Protein AF-A0AAV8Z0P1-F1 (afdb_monomer)

pLDDT: mean 70.4, std 16.69, range [42.62, 95.0]

Mean predicted aligned error: 18.4 Å

Radius of gyration: 24.94 Å; Cα contacts (8 Å, |Δi|>4): 60; chains: 1; bounding box: 59×31×60 Å

Foldseek 3Di:
DDDDVVVVVVVVVVVVVVVVPPDDDDDDDPDPPPDDDPPVCCPDPPFDPADPQVVLQVVLVVVPANGWGADPRDIGTHD

Nearest PDB structures (foldseek):
  1r1g-assembly1_A  TM=9.849E-01  e=2.305E-02  unclassified
  3e8y-assembly1_X  TM=9.730E-01  e=8.676E-02  unclassified
  1q2k-assembly1_A  TM=9.151E-01  e=6.121E-02  unclassified
  1pjv-assembly1_A  TM=8.652E-01  e=7.546E-02  unclassified

InterPro dom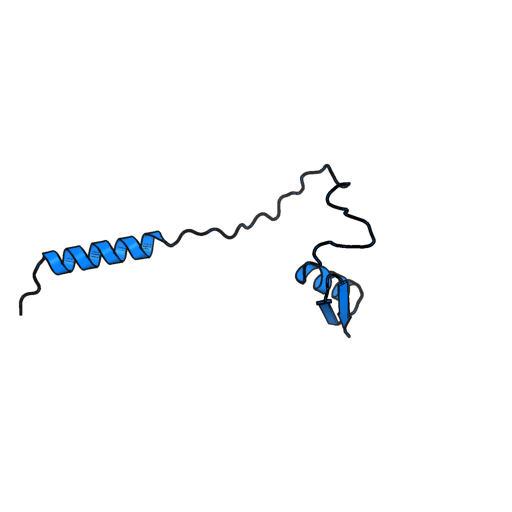ains:
  IPR036574 Knottin, scorpion toxin-like superfamily [G3DSA:3.30.30.10] (44-79)

Structure (mmCIF, N/CA/C/O backbone):
data_AF-A0AAV8Z0P1-F1
#
_entry.id   AF-A0AAV8Z0P1-F1
#
loop_
_atom_site.group_PDB
_atom_site.id
_atom_site.type_symbol
_atom_site.label_atom_id
_atom_site.label_alt_id
_atom_site.label_comp_id
_atom_site.label_asym_id
_atom_site.label_entity_id
_atom_site.label_seq_id
_atom_site.pdbx_PDB_ins_code
_atom_site.Cartn_x
_atom_site.Cartn_y
_atom_site.Cartn_z
_atom_site.occupancy
_atom_site.B_iso_or_equiv
_atom_site.auth_seq_id
_atom_site.auth_comp_id
_atom_site.auth_asym_id
_atom_site.auth_atom_id
_atom_site.pdbx_PDB_model_num
ATOM 1 N N . MET A 1 1 ? 43.318 -21.567 39.335 1.00 52.03 1 MET A N 1
ATOM 2 C CA . MET A 1 1 ? 43.080 -22.156 37.998 1.00 52.03 1 MET A CA 1
ATOM 3 C C . MET A 1 1 ? 43.604 -21.156 36.974 1.00 52.03 1 MET A C 1
ATOM 5 O O . MET A 1 1 ? 43.149 -20.022 36.999 1.00 52.03 1 MET A O 1
ATOM 9 N N . LYS A 1 2 ? 44.641 -21.493 36.194 1.00 71.44 2 LYS A N 1
ATOM 10 C CA . LYS A 1 2 ? 45.290 -20.559 35.255 1.00 71.44 2 LYS A CA 1
ATOM 11 C C . LYS A 1 2 ? 44.765 -20.881 33.852 1.00 71.44 2 LYS A C 1
ATOM 13 O O . LYS A 1 2 ? 45.042 -21.967 33.355 1.00 71.44 2 LYS A O 1
ATOM 18 N N . VAL A 1 3 ? 43.935 -20.006 33.278 1.00 71.94 3 VAL A N 1
ATOM 19 C CA . VAL A 1 3 ? 43.376 -20.221 31.932 1.00 71.94 3 VAL A CA 1
ATOM 20 C C . VAL A 1 3 ? 44.532 -20.166 30.930 1.00 71.94 3 VAL A C 1
ATOM 22 O O . VAL A 1 3 ? 45.293 -19.196 30.950 1.00 71.94 3 VAL A O 1
ATOM 25 N N . PRO A 1 4 ? 44.728 -21.200 30.099 1.00 80.50 4 PRO A N 1
ATOM 26 C CA . PRO A 1 4 ? 45.864 -21.239 29.196 1.00 80.50 4 PRO A CA 1
ATOM 27 C C . PRO A 1 4 ? 45.667 -20.249 28.040 1.00 80.50 4 PRO A C 1
ATOM 29 O O . PRO A 1 4 ? 44.565 -20.089 27.520 1.00 80.50 4 PRO A O 1
ATOM 32 N N . ALA A 1 5 ? 46.751 -19.591 27.624 1.00 81.62 5 ALA A N 1
ATOM 33 C CA . ALA A 1 5 ? 46.719 -18.498 26.647 1.00 81.62 5 ALA A CA 1
ATOM 34 C C . ALA A 1 5 ? 46.076 -18.881 25.299 1.00 81.62 5 ALA A C 1
ATOM 36 O O . ALA A 1 5 ? 45.471 -18.033 24.647 1.00 81.62 5 ALA A O 1
ATOM 37 N N . PHE A 1 6 ? 46.133 -20.162 24.911 1.00 81.81 6 PHE A N 1
ATOM 38 C CA . PHE A 1 6 ? 45.495 -20.646 23.684 1.00 81.81 6 PHE A CA 1
ATOM 39 C C . PHE A 1 6 ?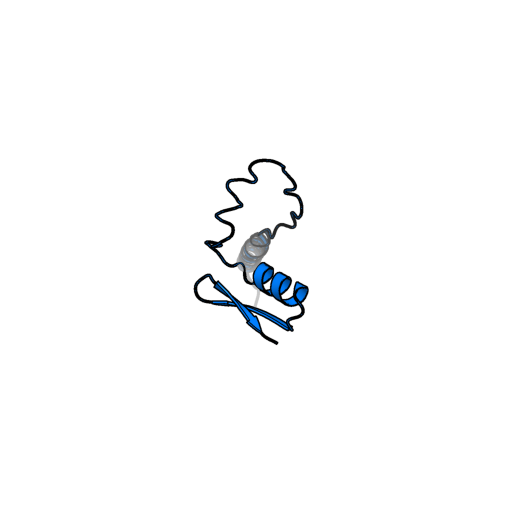 43.965 -20.516 23.718 1.00 81.81 6 PHE A C 1
ATOM 41 O O . PHE A 1 6 ? 43.357 -20.290 22.677 1.00 81.81 6 PHE A O 1
ATOM 48 N N . VAL A 1 7 ? 43.343 -20.608 24.901 1.00 84.06 7 VAL A N 1
ATOM 49 C CA . VAL A 1 7 ? 41.888 -20.456 25.062 1.00 84.06 7 VAL A CA 1
ATOM 50 C C . VAL A 1 7 ? 41.483 -19.008 24.816 1.00 84.06 7 VAL A C 1
ATOM 52 O O . VAL A 1 7 ? 40.517 -18.760 24.105 1.00 84.06 7 VAL A O 1
ATOM 55 N N . LEU A 1 8 ? 42.254 -18.047 25.333 1.00 82.31 8 LEU A N 1
ATOM 56 C CA . LEU A 1 8 ? 42.003 -16.623 25.090 1.00 82.31 8 LEU A CA 1
ATOM 57 C C . LEU A 1 8 ? 42.180 -16.263 23.611 1.00 82.31 8 LEU A C 1
ATOM 59 O O . LEU A 1 8 ? 41.360 -15.531 23.061 1.00 82.31 8 LEU A O 1
ATOM 63 N N . LEU A 1 9 ? 43.202 -16.824 22.956 1.00 84.75 9 LEU A N 1
ATOM 64 C CA . LEU A 1 9 ? 43.430 -16.634 21.523 1.00 84.75 9 LEU A CA 1
ATOM 65 C C . LEU A 1 9 ? 42.262 -17.182 20.688 1.00 84.75 9 LEU A C 1
ATOM 67 O O . LEU A 1 9 ? 41.782 -16.500 19.787 1.00 84.75 9 LEU A O 1
ATOM 71 N N . PHE A 1 10 ? 41.767 -18.378 21.018 1.00 85.31 10 PHE A N 1
ATOM 72 C CA . PHE A 1 10 ? 40.610 -18.973 20.345 1.00 85.31 10 PHE A CA 1
ATOM 73 C C . PHE A 1 10 ? 39.345 -18.122 20.501 1.00 85.31 10 PHE A C 1
ATOM 75 O O . PHE A 1 10 ? 38.641 -17.893 19.522 1.00 85.31 10 PHE A O 1
ATOM 82 N N . VAL A 1 11 ? 39.071 -17.610 21.706 1.00 85.00 11 VAL A N 1
ATOM 83 C CA . VAL A 1 11 ? 37.901 -16.751 21.961 1.00 85.00 11 VAL A CA 1
ATOM 84 C C . VAL A 1 11 ? 37.987 -15.443 21.169 1.00 85.00 11 VAL A C 1
ATOM 86 O O . VAL A 1 11 ? 36.990 -15.021 20.588 1.00 85.00 11 VAL A O 1
ATOM 89 N N . LEU A 1 12 ? 39.171 -14.828 21.087 1.00 82.38 12 LEU A N 1
ATOM 90 C CA . LEU A 1 12 ? 39.400 -13.621 20.286 1.00 82.38 12 LEU A CA 1
ATOM 91 C C . LEU A 1 12 ? 39.170 -13.860 18.787 1.00 82.38 12 LEU A C 1
ATOM 93 O O . LEU A 1 12 ? 38.507 -13.053 18.142 1.00 82.38 12 LEU A O 1
ATOM 97 N N . LEU A 1 13 ? 39.664 -14.974 18.239 1.00 80.00 13 LEU A N 1
ATOM 98 C CA . LEU A 1 13 ? 39.463 -15.319 16.826 1.00 80.00 13 LEU A CA 1
ATOM 99 C C . LEU A 1 13 ? 37.982 -15.540 16.492 1.00 80.00 13 LEU A C 1
ATOM 101 O O . LEU A 1 13 ? 37.502 -15.044 15.474 1.00 80.00 13 LEU A O 1
ATOM 105 N N . LEU A 1 14 ? 37.250 -16.237 17.366 1.00 80.19 14 LEU A N 1
ATOM 106 C CA . LEU A 1 14 ? 35.810 -16.444 17.201 1.00 80.19 14 LEU A CA 1
ATOM 107 C C . LEU A 1 14 ? 35.039 -15.123 17.283 1.00 80.19 14 LEU A C 1
ATOM 109 O O . LEU A 1 14 ? 34.147 -14.892 16.473 1.00 80.19 14 LEU A O 1
ATOM 113 N N . ALA A 1 15 ? 35.408 -14.234 18.209 1.00 76.12 15 ALA A N 1
ATOM 114 C CA . ALA A 1 15 ? 34.789 -12.920 18.327 1.00 76.12 15 ALA A CA 1
ATOM 115 C C . ALA A 1 15 ? 34.976 -12.092 17.043 1.00 76.12 15 ALA A C 1
ATOM 117 O O . ALA A 1 15 ? 33.999 -11.585 16.501 1.00 76.12 15 ALA A O 1
ATOM 118 N N . VAL A 1 16 ? 36.195 -12.016 16.496 1.00 74.88 16 VAL A N 1
ATOM 119 C CA . VAL A 1 16 ? 36.477 -11.287 15.242 1.00 74.88 16 VAL A CA 1
ATOM 120 C C . VAL A 1 16 ? 35.680 -11.851 14.059 1.00 74.88 16 VAL A C 1
ATOM 122 O O . VAL A 1 16 ? 35.149 -11.077 13.265 1.00 74.88 16 VAL A O 1
ATOM 125 N N . ALA A 1 17 ? 35.530 -13.177 13.965 1.00 69.06 17 ALA A N 1
ATOM 126 C CA . ALA A 1 17 ? 34.717 -13.809 12.923 1.00 69.06 17 ALA A CA 1
ATOM 127 C C . ALA A 1 17 ? 33.223 -13.444 13.024 1.00 69.06 17 ALA A C 1
ATOM 129 O O . ALA A 1 17 ? 32.567 -13.280 11.999 1.00 69.06 17 ALA A O 1
ATOM 130 N N . VAL A 1 18 ? 32.696 -13.265 14.242 1.00 67.88 18 VAL A N 1
ATOM 131 C CA . VAL A 1 18 ? 31.310 -12.815 14.466 1.00 67.88 18 VAL A CA 1
ATOM 132 C C . VAL A 1 18 ? 31.116 -11.364 14.014 1.00 67.88 18 VAL A C 1
ATOM 134 O O . VAL A 1 18 ? 30.118 -11.055 13.367 1.00 67.88 18 VAL A O 1
ATOM 137 N N . PHE A 1 19 ? 32.073 -10.472 14.290 1.00 62.12 19 PHE A N 1
ATOM 138 C CA . PHE A 1 19 ? 31.968 -9.059 13.895 1.00 62.12 19 PHE A CA 1
ATOM 139 C C . PHE A 1 19 ? 32.173 -8.818 12.389 1.00 62.12 19 PHE A C 1
ATOM 141 O O . PHE A 1 19 ? 31.752 -7.783 11.880 1.00 62.12 19 PHE A O 1
ATOM 148 N N . ALA A 1 20 ? 32.758 -9.772 11.658 1.00 58.81 20 ALA A N 1
ATOM 149 C CA . ALA A 1 20 ? 32.940 -9.687 10.206 1.00 58.81 20 ALA A CA 1
ATOM 150 C C . ALA A 1 20 ? 31.650 -9.936 9.391 1.00 58.81 20 ALA A C 1
ATOM 152 O O . ALA A 1 20 ? 31.653 -9.736 8.180 1.00 58.81 20 ALA A O 1
ATOM 153 N N . GLN A 1 21 ? 30.539 -10.336 10.024 1.00 57.72 21 GLN A N 1
ATOM 154 C CA . GLN A 1 21 ? 29.222 -10.460 9.373 1.00 57.72 21 GLN A CA 1
ATOM 155 C C . GLN A 1 21 ? 28.302 -9.261 9.655 1.00 57.72 21 GLN A C 1
ATOM 157 O O . GLN A 1 21 ? 27.082 -9.396 9.725 1.00 57.72 21 GLN A O 1
ATOM 162 N N . GLY A 1 22 ? 28.899 -8.082 9.820 1.00 57.91 22 GLY A N 1
ATOM 163 C CA . GLY A 1 22 ? 28.212 -6.804 9.974 1.00 57.91 22 GLY A CA 1
ATOM 164 C C . GLY A 1 22 ? 28.248 -5.937 8.718 1.00 57.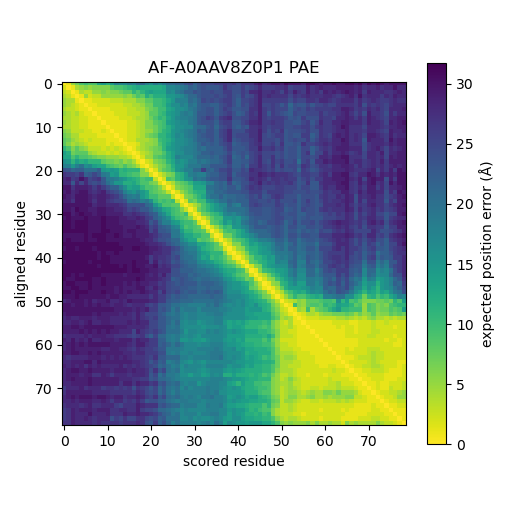91 22 GLY A C 1
ATOM 165 O O . GLY A 1 22 ? 28.388 -4.731 8.846 1.00 57.91 22 GLY A O 1
ATOM 166 N N . GLU A 1 23 ? 28.145 -6.518 7.522 1.00 64.88 23 GLU A N 1
ATOM 167 C CA . GLU A 1 23 ? 27.893 -5.759 6.294 1.00 64.88 23 GLU A CA 1
ATOM 168 C C . GLU A 1 23 ? 26.907 -6.538 5.422 1.00 64.88 23 GLU A C 1
ATOM 170 O O . GLU A 1 23 ? 27.247 -7.547 4.814 1.00 64.88 23 GLU A O 1
ATOM 175 N N . ASN A 1 24 ? 25.647 -6.105 5.441 1.00 50.34 24 ASN A N 1
ATOM 176 C CA . ASN A 1 24 ? 24.663 -6.378 4.398 1.00 50.34 24 ASN A CA 1
ATOM 177 C C . ASN A 1 24 ? 23.706 -5.185 4.337 1.00 50.34 24 ASN A C 1
ATOM 179 O O . ASN A 1 24 ? 22.681 -5.128 5.014 1.00 50.34 24 ASN A O 1
ATOM 183 N N . ASP A 1 25 ? 24.160 -4.202 3.569 1.00 62.47 25 ASP A N 1
ATOM 184 C CA . ASP A 1 25 ? 23.413 -3.353 2.650 1.00 62.47 25 ASP A CA 1
ATOM 185 C C . ASP A 1 25 ? 21.875 -3.456 2.694 1.00 62.47 25 ASP A C 1
ATOM 187 O O . ASP A 1 25 ? 21.267 -4.449 2.279 1.00 62.47 25 ASP A O 1
ATOM 191 N N . LYS A 1 26 ? 21.237 -2.358 3.105 1.00 50.94 26 LYS A N 1
ATOM 192 C CA . LYS A 1 26 ? 19.976 -1.932 2.498 1.00 50.94 26 LYS A CA 1
ATOM 193 C C . LYS A 1 26 ? 20.077 -0.470 2.102 1.00 50.94 26 LYS A C 1
ATOM 195 O O . LYS A 1 26 ? 19.608 0.403 2.820 1.00 50.94 26 LYS A O 1
ATOM 200 N N . ALA A 1 27 ? 20.715 -0.254 0.955 1.00 48.97 27 ALA A N 1
ATOM 201 C CA . ALA A 1 27 ? 20.270 0.638 -0.106 1.00 48.97 27 ALA A CA 1
ATOM 202 C C . ALA A 1 27 ? 19.205 1.677 0.298 1.00 48.97 27 ALA A C 1
ATOM 204 O O . ALA A 1 27 ? 18.000 1.440 0.177 1.00 48.97 27 ALA A O 1
ATOM 205 N N . GLU A 1 28 ? 19.662 2.871 0.660 1.00 59.66 28 GLU A N 1
ATOM 206 C CA . GLU A 1 28 ? 19.007 4.079 0.177 1.00 59.66 28 GLU A CA 1
ATOM 207 C C . GLU A 1 28 ? 19.511 4.328 -1.248 1.00 59.66 28 GLU A C 1
ATOM 209 O O . GLU A 1 28 ? 20.644 4.749 -1.449 1.00 59.66 28 GLU A O 1
ATOM 214 N N . ASP A 1 29 ? 18.670 4.070 -2.247 1.00 44.06 29 ASP A N 1
ATOM 215 C CA . ASP A 1 29 ? 18.765 4.797 -3.512 1.00 44.06 29 ASP A CA 1
ATOM 216 C C . ASP A 1 29 ? 17.357 5.133 -4.002 1.00 44.06 29 ASP A C 1
ATOM 218 O O . ASP A 1 29 ? 16.735 4.468 -4.833 1.00 44.06 29 ASP A O 1
ATOM 222 N N . VAL A 1 30 ? 16.846 6.221 -3.435 1.00 56.53 30 VAL A N 1
ATOM 223 C CA . VAL A 1 30 ? 15.901 7.106 -4.106 1.00 56.53 30 VAL A CA 1
ATOM 224 C C . VAL A 1 30 ? 16.700 7.884 -5.161 1.00 56.53 30 VAL A C 1
ATOM 226 O O . VAL A 1 30 ? 16.981 9.059 -4.964 1.00 56.53 30 VAL A O 1
ATOM 229 N N . SER A 1 31 ? 17.153 7.243 -6.248 1.00 58.72 31 SER A N 1
ATOM 230 C CA . SER A 1 31 ? 17.745 7.928 -7.417 1.00 58.72 31 SER A CA 1
ATOM 231 C C . SER A 1 31 ? 17.897 7.034 -8.657 1.00 58.72 31 SER A C 1
ATOM 233 O O . SER A 1 31 ? 18.893 7.060 -9.373 1.00 58.72 31 SER A O 1
ATOM 235 N N . LYS A 1 32 ? 16.818 6.351 -9.055 1.00 48.12 32 LYS A N 1
ATOM 236 C CA . LYS A 1 32 ? 16.606 6.008 -10.476 1.00 48.12 32 LYS A CA 1
ATOM 237 C C . LYS A 1 32 ? 15.527 6.877 -11.098 1.00 48.12 32 LYS A C 1
ATOM 239 O O . LYS A 1 32 ? 14.559 6.390 -11.672 1.00 48.12 32 LYS A O 1
ATOM 244 N N . MET A 1 33 ? 15.762 8.186 -11.065 1.00 55.88 33 MET A N 1
ATOM 245 C CA . MET A 1 33 ? 15.299 9.065 -12.136 1.00 55.88 33 MET A CA 1
ATOM 246 C C . MET A 1 33 ? 16.247 8.871 -13.331 1.00 55.88 33 MET A C 1
ATOM 248 O O . MET A 1 33 ? 17.076 9.719 -13.639 1.00 55.88 33 MET A O 1
ATOM 252 N N . SER A 1 34 ? 16.171 7.708 -13.980 1.00 57.56 34 SER A N 1
ATOM 253 C CA . SER A 1 34 ? 16.753 7.511 -15.306 1.00 57.56 34 SER A CA 1
ATOM 254 C C . SER A 1 34 ? 15.588 7.394 -16.271 1.00 57.56 34 SER A C 1
ATOM 256 O O . SER A 1 34 ? 14.848 6.409 -16.284 1.00 57.56 34 SER A O 1
ATOM 258 N N . ALA A 1 35 ? 15.356 8.477 -17.003 1.00 62.84 35 ALA A N 1
ATOM 259 C CA . ALA A 1 35 ? 14.412 8.487 -18.096 1.00 62.84 35 ALA A CA 1
ATOM 260 C C . ALA A 1 35 ? 14.784 7.382 -19.105 1.00 62.84 35 ALA A C 1
ATOM 262 O O . ALA A 1 35 ? 15.945 7.268 -19.486 1.00 62.84 35 ALA A O 1
ATOM 263 N N . VAL A 1 36 ? 13.755 6.672 -19.598 1.00 53.16 36 VAL A N 1
ATOM 264 C CA . VAL A 1 36 ? 13.759 5.739 -20.750 1.00 53.16 36 VAL A CA 1
ATOM 265 C C . VAL A 1 36 ? 14.160 4.291 -20.387 1.00 53.16 36 VAL A C 1
ATOM 267 O O . VAL A 1 36 ? 15.306 3.996 -20.099 1.00 53.16 36 VAL A O 1
ATOM 270 N N . ASN A 1 37 ? 13.277 3.285 -20.371 1.00 49.19 37 ASN A N 1
ATOM 271 C CA . ASN A 1 37 ? 12.089 3.035 -21.191 1.00 49.19 37 ASN A CA 1
ATOM 272 C C . ASN A 1 37 ? 10.805 2.912 -20.348 1.00 49.19 37 ASN A C 1
ATOM 274 O O . ASN A 1 37 ? 10.450 1.833 -19.865 1.00 49.19 37 ASN A O 1
ATOM 278 N N . LEU A 1 38 ? 10.028 3.996 -20.297 1.00 50.62 38 LEU A N 1
ATOM 279 C CA . LEU A 1 38 ? 8.680 4.088 -19.711 1.00 50.62 38 LEU A CA 1
ATOM 280 C C . LEU A 1 38 ? 7.618 3.219 -20.438 1.00 50.62 38 LEU A C 1
ATOM 282 O O . LEU A 1 38 ? 6.421 3.430 -20.291 1.00 50.62 38 LEU A O 1
ATOM 286 N N . LYS A 1 39 ? 8.035 2.248 -21.259 1.00 48.53 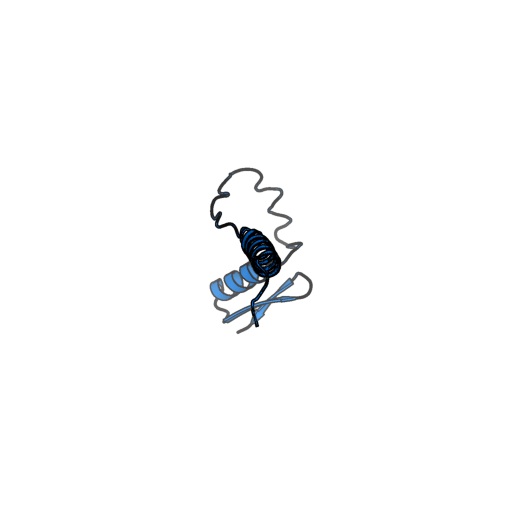39 LYS A N 1
ATOM 287 C CA . LYS A 1 39 ? 7.157 1.290 -21.949 1.00 48.53 39 LYS A CA 1
ATOM 288 C C . LYS A 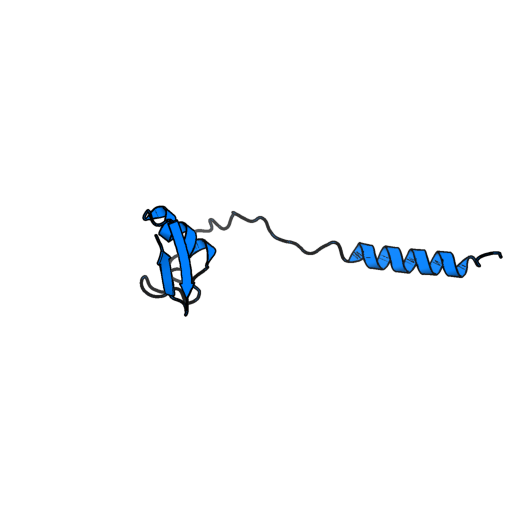1 39 ? 7.260 -0.127 -21.369 1.00 48.53 39 LYS A C 1
ATOM 290 O O . LYS A 1 39 ? 6.317 -0.889 -21.520 1.00 48.53 39 LYS A O 1
ATOM 295 N N . SER A 1 40 ? 8.355 -0.464 -20.676 1.00 42.62 40 SER A N 1
ATOM 296 C CA . SER A 1 40 ? 8.552 -1.811 -20.101 1.00 42.62 40 SER A CA 1
ATOM 297 C C . SER A 1 40 ? 8.236 -1.898 -18.605 1.00 42.62 40 SER A C 1
ATOM 299 O O . SER A 1 40 ? 7.965 -2.986 -18.108 1.00 42.62 40 SER A O 1
ATOM 301 N N . ILE A 1 41 ? 8.228 -0.765 -17.891 1.00 51.38 41 ILE A N 1
ATOM 302 C CA . ILE A 1 41 ? 7.799 -0.680 -16.478 1.00 51.38 41 ILE A CA 1
ATOM 303 C C . ILE A 1 41 ? 6.299 -0.354 -16.378 1.00 51.38 41 ILE A C 1
ATOM 305 O O . ILE A 1 41 ? 5.651 -0.695 -15.396 1.00 51.38 41 ILE A O 1
ATOM 309 N N . VAL A 1 42 ? 5.704 0.203 -17.439 1.00 48.47 42 VAL A N 1
ATOM 310 C CA . VAL A 1 42 ? 4.246 0.219 -17.623 1.00 48.47 42 VAL A CA 1
ATOM 311 C C . VAL A 1 42 ? 3.856 -1.108 -18.267 1.00 48.47 42 VAL A C 1
ATOM 313 O O . VAL A 1 42 ? 3.505 -1.194 -19.443 1.00 48.47 42 VAL A O 1
ATOM 316 N N . SER A 1 43 ? 3.975 -2.186 -17.496 1.00 45.75 43 SER A N 1
ATOM 317 C CA . SER A 1 43 ? 3.293 -3.431 -17.826 1.00 45.75 43 SER A CA 1
ATOM 318 C C . SER A 1 43 ? 1.802 -3.184 -17.638 1.00 45.75 43 SER A C 1
ATOM 320 O O . SER A 1 43 ? 1.281 -3.418 -16.566 1.00 45.75 43 SER A O 1
ATOM 322 N N . SER A 1 44 ? 1.152 -2.695 -18.699 1.00 43.69 44 SER A N 1
ATOM 323 C CA . SER A 1 44 ? -0.296 -2.531 -18.840 1.00 43.69 44 SER A CA 1
ATOM 324 C C . SER A 1 44 ? -0.972 -1.644 -17.772 1.00 43.69 44 SER A C 1
ATOM 326 O O . SER A 1 44 ? -0.870 -1.910 -16.580 1.00 43.69 44 SER A O 1
ATOM 328 N N . PRO A 1 45 ? -1.800 -0.653 -18.145 1.00 49.94 45 PRO A N 1
ATOM 329 C CA . PRO A 1 45 ? -2.640 0.064 -17.179 1.00 49.94 45 PRO A CA 1
ATOM 330 C C . PRO A 1 45 ? -3.668 -0.840 -16.462 1.00 49.94 45 PRO A C 1
ATOM 332 O O . PRO A 1 45 ? -4.535 -0.323 -15.766 1.00 49.94 45 PRO A O 1
ATOM 335 N N . HIS A 1 46 ? -3.640 -2.164 -16.667 1.00 47.09 46 HIS A N 1
ATOM 336 C CA . HIS A 1 46 ? -4.625 -3.115 -16.154 1.00 47.09 46 HIS A CA 1
ATOM 337 C C . HIS A 1 46 ? -4.053 -4.270 -15.323 1.00 47.09 46 HIS A C 1
ATOM 339 O O . HIS A 1 46 ? -4.852 -5.027 -14.787 1.00 47.09 46 HIS A O 1
ATOM 345 N N . GLN A 1 47 ? -2.732 -4.446 -15.166 1.00 46.03 47 GLN A N 1
ATOM 346 C CA . GLN A 1 47 ? -2.269 -5.505 -14.257 1.00 46.03 47 GLN A CA 1
ATOM 347 C C . GLN A 1 47 ? -0.815 -5.337 -13.794 1.00 46.03 47 GLN A C 1
ATOM 349 O O . GLN A 1 47 ? 0.112 -5.698 -14.529 1.00 46.03 47 GLN A O 1
ATOM 354 N N . PRO A 1 48 ? -0.575 -4.879 -12.553 1.00 45.72 48 PRO A N 1
ATOM 355 C CA . PRO A 1 48 ? 0.732 -5.040 -11.949 1.00 45.72 48 PRO A CA 1
ATOM 356 C C . PRO A 1 48 ? 0.957 -6.538 -11.699 1.00 45.72 48 PRO A C 1
ATOM 358 O O . PRO A 1 48 ? 0.303 -7.150 -10.863 1.00 45.72 48 PRO A O 1
ATOM 361 N N . ARG A 1 49 ? 1.929 -7.143 -12.395 1.00 52.34 49 ARG A N 1
ATOM 362 C CA . ARG A 1 49 ? 2.430 -8.512 -12.109 1.00 52.34 49 ARG A CA 1
ATOM 363 C C . ARG A 1 49 ? 2.904 -8.684 -10.655 1.00 52.34 49 ARG A C 1
ATOM 365 O O . ARG A 1 49 ? 3.114 -9.801 -10.200 1.00 52.34 49 ARG A O 1
ATOM 372 N N . SER A 1 50 ? 3.061 -7.583 -9.935 1.00 54.03 50 SER A N 1
ATOM 373 C CA . SER A 1 50 ? 3.353 -7.525 -8.515 1.00 54.03 50 SER A CA 1
ATOM 374 C C . SER A 1 50 ? 2.631 -6.309 -7.959 1.00 54.03 50 SER A C 1
ATOM 376 O O . SER A 1 50 ? 3.090 -5.180 -8.150 1.00 54.03 50 SER A O 1
ATOM 378 N N . CYS A 1 51 ? 1.498 -6.502 -7.294 1.00 69.62 51 CYS A N 1
ATOM 379 C CA . CYS A 1 51 ? 0.988 -5.426 -6.471 1.00 69.62 51 CYS A CA 1
ATOM 380 C C . CYS A 1 51 ? 2.014 -5.243 -5.330 1.00 69.62 51 CYS A C 1
ATOM 382 O O . CYS A 1 51 ? 2.280 -6.137 -4.524 1.00 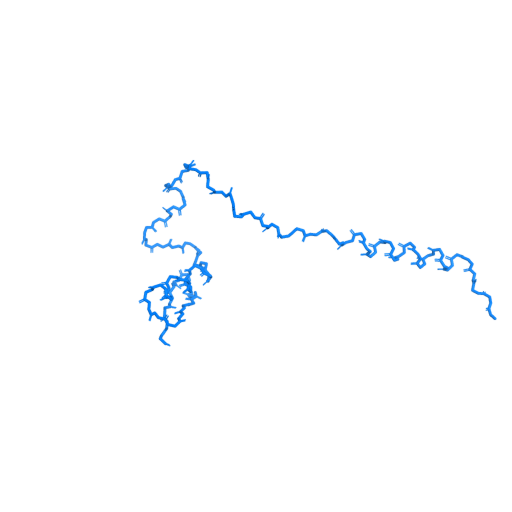69.62 51 CYS A O 1
ATOM 384 N N . LEU A 1 52 ? 2.729 -4.119 -5.348 1.00 69.38 52 LEU A N 1
ATOM 385 C CA . LEU A 1 52 ? 3.597 -3.753 -4.239 1.00 69.38 52 LEU A CA 1
ATOM 386 C C . LEU A 1 52 ? 2.673 -3.244 -3.137 1.00 69.38 52 LEU A C 1
ATOM 388 O O . LEU A 1 52 ? 2.005 -2.227 -3.322 1.00 69.38 52 LEU A O 1
ATOM 392 N N . GLY A 1 53 ? 2.618 -3.953 -2.007 1.00 63.03 53 GLY A N 1
ATOM 393 C CA . GLY A 1 53 ? 1.730 -3.605 -0.891 1.00 63.03 53 GLY A CA 1
ATOM 394 C C . GLY A 1 53 ? 1.877 -2.147 -0.440 1.00 63.03 53 GLY A C 1
A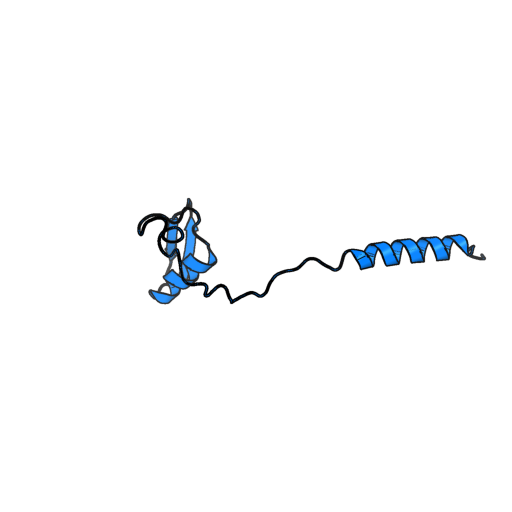TOM 395 O O . GLY A 1 53 ? 0.881 -1.494 -0.146 1.00 63.03 53 GLY A O 1
ATOM 396 N N . SER A 1 54 ? 3.096 -1.598 -0.491 1.00 70.62 54 SER A N 1
ATOM 397 C CA . SER A 1 54 ? 3.377 -0.188 -0.191 1.00 70.62 54 SER A CA 1
ATOM 398 C C . SER A 1 54 ? 2.770 0.781 -1.212 1.00 70.62 54 SER A C 1
ATOM 400 O O . SER A 1 54 ? 2.173 1.784 -0.824 1.00 70.62 54 SER A O 1
ATOM 402 N N . SER A 1 55 ? 2.869 0.476 -2.507 1.00 81.56 55 SER A N 1
ATOM 403 C CA . SER A 1 55 ? 2.280 1.287 -3.581 1.00 81.56 55 SER A CA 1
ATOM 404 C C . SER A 1 55 ? 0.751 1.228 -3.572 1.00 81.56 55 SER A C 1
ATOM 406 O O . SER A 1 55 ? 0.104 2.248 -3.786 1.00 81.56 55 SER A O 1
ATOM 408 N N . CYS A 1 56 ? 0.175 0.057 -3.279 1.00 86.62 56 CYS A N 1
ATOM 409 C CA . CYS A 1 56 ? -1.271 -0.129 -3.148 1.00 86.62 56 CYS A CA 1
ATOM 410 C C . CYS A 1 56 ? -1.840 0.690 -1.981 1.00 86.62 56 CYS A C 1
ATOM 412 O O . CYS A 1 56 ? -2.790 1.450 -2.161 1.00 86.62 56 CYS A O 1
ATOM 414 N N . ASN A 1 57 ? -1.206 0.615 -0.807 1.00 88.81 57 ASN A N 1
ATOM 415 C CA . ASN A 1 57 ? -1.641 1.387 0.351 1.00 88.81 57 ASN A CA 1
ATOM 416 C C . ASN A 1 57 ? -1.561 2.900 0.098 1.00 88.81 57 ASN A C 1
ATOM 418 O O . ASN A 1 57 ? -2.527 3.617 0.344 1.00 88.81 57 ASN A O 1
ATOM 422 N N . ALA A 1 58 ? -0.435 3.384 -0.443 1.00 86.69 58 ALA A N 1
ATOM 423 C CA . ALA A 1 58 ? -0.258 4.803 -0.749 1.00 86.69 58 ALA A CA 1
ATOM 424 C C . ALA A 1 58 ? -1.294 5.318 -1.765 1.00 86.69 58 ALA A C 1
ATOM 426 O O . ALA A 1 58 ? -1.822 6.416 -1.597 1.00 86.69 58 ALA A O 1
ATOM 427 N N . ALA A 1 59 ? -1.623 4.515 -2.783 1.00 86.19 59 ALA A N 1
ATOM 428 C CA . ALA A 1 59 ? -2.659 4.852 -3.753 1.00 86.19 59 ALA A CA 1
ATOM 429 C C . ALA A 1 59 ? -4.050 4.934 -3.104 1.00 86.19 59 ALA A C 1
ATOM 431 O O . ALA A 1 59 ? -4.749 5.924 -3.295 1.00 86.19 59 ALA A O 1
ATOM 432 N N . CYS A 1 60 ? -4.445 3.946 -2.297 1.00 91.00 60 CYS A N 1
ATOM 433 C CA . CYS A 1 60 ? -5.747 3.963 -1.623 1.00 91.00 60 CYS A CA 1
ATOM 434 C C . CYS A 1 60 ? -5.895 5.167 -0.678 1.00 91.00 60 CYS A C 1
ATOM 436 O O . CYS A 1 60 ? -6.923 5.841 -0.711 1.00 91.00 60 CYS A O 1
ATOM 438 N N . VAL A 1 61 ? -4.850 5.499 0.090 1.00 93.00 61 VAL A N 1
ATOM 439 C CA . VAL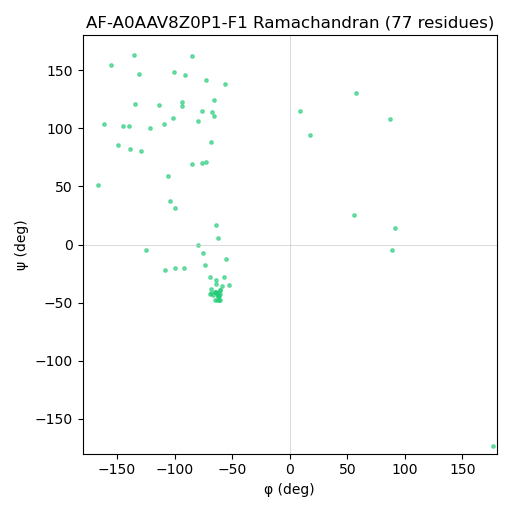 A 1 61 ? -4.843 6.698 0.945 1.00 93.00 61 VAL A CA 1
ATOM 440 C C . VAL A 1 61 ? -4.973 7.978 0.118 1.00 93.00 61 VAL A C 1
ATOM 442 O O . VAL A 1 61 ? -5.752 8.859 0.474 1.00 93.00 61 VAL A O 1
ATOM 445 N N . TYR A 1 62 ? -4.276 8.075 -1.019 1.00 90.94 62 TYR A N 1
ATOM 446 C CA . TYR A 1 62 ? -4.405 9.212 -1.937 1.00 90.94 62 TYR A CA 1
ATOM 447 C C . TYR A 1 62 ? -5.843 9.401 -2.453 1.00 90.94 62 TYR A C 1
ATOM 449 O O . TYR A 1 62 ? -6.301 10.533 -2.595 1.00 90.94 62 TYR A O 1
ATOM 457 N N . TYR A 1 63 ? -6.576 8.309 -2.685 1.00 89.56 63 TYR A N 1
ATOM 458 C CA . TYR A 1 63 ? -7.984 8.346 -3.095 1.00 89.56 63 TYR A CA 1
ATOM 459 C C . TYR A 1 63 ? -8.975 8.594 -1.943 1.00 89.56 63 TYR A C 1
ATOM 461 O O . TYR A 1 63 ? -10.175 8.679 -2.197 1.00 89.56 63 TYR A O 1
ATOM 469 N N . GLY A 1 64 ? -8.504 8.737 -0.699 1.00 93.12 64 GLY A N 1
ATOM 470 C CA . GLY A 1 64 ? -9.346 9.032 0.465 1.00 93.12 64 GLY A CA 1
ATOM 471 C C . GLY A 1 64 ? -9.859 7.808 1.228 1.00 93.12 64 GLY A C 1
ATOM 472 O O . GLY A 1 64 ? -10.769 7.946 2.041 1.00 93.12 64 GLY A O 1
ATOM 473 N N . TYR A 1 65 ? -9.294 6.624 0.987 1.00 95.00 65 TYR A N 1
ATOM 474 C CA . TYR A 1 65 ? -9.517 5.432 1.812 1.00 95.00 65 TYR A CA 1
ATOM 475 C C . TYR A 1 65 ? -8.557 5.418 3.018 1.00 95.00 65 TYR A C 1
ATOM 477 O O . TYR A 1 65 ? -7.532 6.101 2.997 1.00 95.00 65 TYR A O 1
ATOM 485 N N . LEU A 1 66 ? -8.832 4.625 4.064 1.00 94.12 66 LEU A N 1
ATOM 486 C CA . LE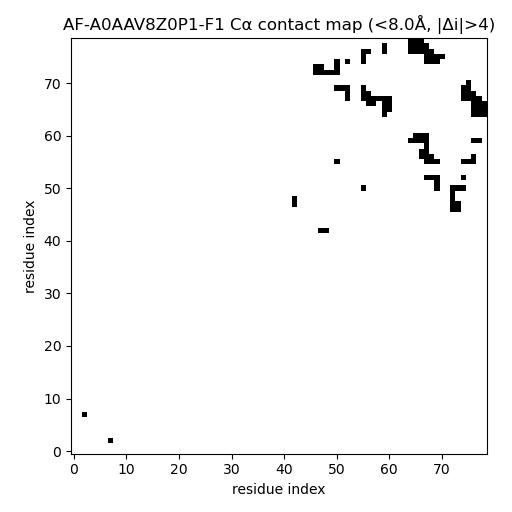U A 1 66 ? -7.901 4.483 5.201 1.00 94.12 66 LEU A CA 1
ATOM 487 C C . LEU A 1 66 ? -6.619 3.739 4.821 1.00 94.12 66 LEU A C 1
ATOM 489 O O . LEU A 1 66 ? -5.567 3.957 5.424 1.00 94.12 66 LEU A O 1
ATOM 493 N N . GLY A 1 67 ? -6.702 2.862 3.825 1.00 93.19 67 GLY A N 1
ATOM 494 C CA . GLY A 1 67 ? -5.560 2.110 3.344 1.00 93.19 67 GLY A CA 1
ATOM 495 C C . GLY A 1 67 ? -5.930 1.123 2.254 1.00 93.19 67 GLY A C 1
ATOM 496 O O . GLY A 1 67 ? -7.056 1.088 1.751 1.00 93.19 67 GLY A O 1
ATOM 497 N N . GLY A 1 68 ? -4.948 0.316 1.875 1.00 90.75 68 GLY A N 1
ATOM 498 C CA . GLY A 1 68 ? -5.143 -0.753 0.912 1.00 90.75 68 GLY A CA 1
ATOM 499 C C . GLY A 1 68 ? -4.130 -1.867 1.067 1.00 90.75 68 GLY A C 1
ATOM 500 O O . GLY A 1 68 ? -3.024 -1.664 1.568 1.00 90.75 68 GLY A O 1
ATOM 501 N N . PHE A 1 69 ? -4.513 -3.059 0.634 1.00 88.62 69 PHE A N 1
ATOM 502 C CA . PHE A 1 69 ? -3.655 -4.227 0.666 1.00 88.62 69 PHE A CA 1
ATOM 503 C C . PHE A 1 69 ? -3.717 -5.011 -0.634 1.00 88.62 69 PHE A C 1
ATOM 505 O O . PHE A 1 69 ? -4.598 -4.875 -1.477 1.00 88.62 69 PHE A O 1
ATOM 512 N N . CYS A 1 70 ? -2.712 -5.851 -0.767 1.00 89.00 70 CYS A N 1
ATOM 513 C CA . CYS A 1 70 ? -2.480 -6.682 -1.916 1.00 89.00 70 CYS A CA 1
ATOM 514 C C . CYS A 1 70 ? -3.096 -8.059 -1.725 1.00 89.00 70 CYS A C 1
ATOM 516 O O . CYS A 1 70 ? -2.686 -8.786 -0.821 1.00 89.00 70 CYS A O 1
ATOM 518 N N . TYR A 1 71 ? -4.031 -8.438 -2.591 1.00 84.12 71 TYR A N 1
ATOM 519 C CA . TYR A 1 71 ? -4.661 -9.749 -2.558 1.00 84.12 71 TYR A CA 1
ATOM 520 C C . TYR A 1 71 ? -4.731 -10.352 -3.954 1.00 84.12 71 TYR A C 1
ATOM 522 O O . TYR A 1 71 ? -5.316 -9.778 -4.863 1.00 84.12 71 TYR A O 1
ATOM 530 N N . SER A 1 72 ? -4.118 -11.526 -4.123 1.00 81.56 72 SER A N 1
ATOM 531 C CA . SER A 1 72 ? -4.102 -12.261 -5.396 1.00 81.56 72 SER A CA 1
ATOM 532 C C . SER A 1 72 ? -3.546 -11.474 -6.601 1.00 81.56 72 SER A C 1
ATOM 534 O O . SER A 1 72 ? -3.866 -11.779 -7.746 1.00 81.56 72 SER A O 1
ATOM 536 N N . GLY A 1 73 ? -2.687 -10.479 -6.354 1.00 76.31 73 GLY A N 1
ATOM 537 C CA . GLY A 1 73 ? -2.154 -9.590 -7.394 1.00 76.31 73 GLY A CA 1
ATOM 538 C C . GLY A 1 73 ? -3.009 -8.350 -7.663 1.00 76.31 73 GLY A C 1
ATOM 539 O O . GLY A 1 73 ? -2.560 -7.464 -8.387 1.00 76.31 73 GLY A O 1
ATOM 540 N N . ASP A 1 74 ? -4.170 -8.241 -7.020 1.00 82.88 74 ASP A N 1
ATOM 541 C CA . ASP A 1 74 ? -5.046 -7.078 -7.085 1.00 82.88 74 ASP A CA 1
ATOM 542 C C . ASP A 1 74 ? -4.876 -6.194 -5.843 1.00 82.88 74 ASP A C 1
ATOM 544 O O . ASP A 1 74 ? -4.577 -6.666 -4.742 1.00 82.88 74 ASP A O 1
ATOM 548 N N . CYS A 1 75 ? -5.053 -4.887 -6.021 1.00 86.44 75 CYS A N 1
ATOM 549 C CA . CYS A 1 75 ? -5.033 -3.915 -4.932 1.00 86.44 75 CYS A CA 1
ATOM 550 C C . CYS A 1 75 ? -6.458 -3.677 -4.424 1.00 86.44 75 CYS A C 1
ATOM 552 O O . CYS A 1 75 ? -7.334 -3.286 -5.195 1.00 86.44 75 CYS A O 1
ATOM 554 N N . TRP A 1 76 ? -6.678 -3.901 -3.132 1.00 89.38 76 TRP A N 1
ATOM 555 C CA . TRP A 1 76 ? -7.966 -3.756 -2.462 1.00 89.38 76 TRP A CA 1
ATOM 556 C C . TRP A 1 76 ? -7.893 -2.604 -1.465 1.00 89.38 76 TRP A C 1
ATOM 558 O O . TRP A 1 76 ? -7.086 -2.649 -0.538 1.00 89.38 76 TRP A O 1
ATOM 568 N N . CYS A 1 77 ? -8.735 -1.585 -1.642 1.00 93.00 77 CYS A N 1
ATOM 569 C CA . CYS A 1 77 ? -8.847 -0.468 -0.704 1.00 93.00 77 CYS A CA 1
ATOM 570 C C . CYS A 1 77 ? -9.919 -0.746 0.357 1.00 93.00 77 CYS A C 1
ATOM 572 O O . CYS A 1 77 ? -10.946 -1.360 0.063 1.00 93.00 77 CYS A O 1
ATOM 574 N N . PHE A 1 78 ? -9.699 -0.257 1.576 1.00 91.56 78 PHE A N 1
ATOM 575 C CA . PHE A 1 78 ? -10.667 -0.319 2.669 1.00 91.56 78 PHE A CA 1
ATOM 576 C C . PHE A 1 78 ? -10.836 1.051 3.328 1.00 91.56 78 PHE A C 1
ATOM 578 O O . PHE A 1 78 ? -9.898 1.852 3.385 1.00 91.56 78 PHE A O 1
ATOM 585 N N . TYR A 1 79 ? -12.059 1.316 3.785 1.00 88.25 79 TYR A N 1
ATOM 586 C CA . TYR A 1 79 ? -12.394 2.504 4.567 1.00 88.25 79 TYR A CA 1
ATOM 587 C C . TYR A 1 79 ? -12.129 2.287 6.054 1.00 88.25 79 TYR A C 1
ATOM 589 O O . TYR A 1 79 ? -11.880 1.133 6.469 1.00 88.25 79 TYR A O 1
#

Organism: NCBI:txid1265417

Sequence (79 aa):
MKVPAFVLLFVLLLAVAVFAQGENDKAEDVSKMSAVNLKSIVSSPHQPRSCLGSSCNAACVYYGYLGGFCYSGDCWCFY

Secondary structure (DSSP, 8-state):
----HHHHHHHHHHHHHHHTT----------------TTTS---TT--SS--HHHHHHHHHHTT-SEEEEETTEEEEE-

Solvent-accessible surface area (backbone atoms only — not comparable to full-atom values): 5077 Å² total; per-residue (Å²): 135,82,84,56,69,68,57,58,51,50,52,52,54,52,51,53,59,60,62,70,74,76,78,82,86,78,81,87,72,98,72,80,88,64,85,78,65,82,66,74,78,53,51,55,104,81,51,52,95,63,47,48,45,68,61,33,20,54,51,23,38,73,75,71,31,76,26,28,40,59,52,99,52,39,70,46,68,42,118